Protein AF-A0ABD4BB78-F1 (afdb_monomer)

Solvent-accessible surface area (backbone atoms only — not comparable to full-atom values): 6028 Å² total; per-residue (Å²): 135,85,81,84,83,84,72,69,65,64,59,52,52,49,52,52,44,54,51,55,44,50,51,36,35,73,77,39,48,73,49,25,51,54,40,50,53,51,56,72,57,41,42,67,93,40,31,88,54,85,48,69,66,59,44,51,43,50,51,47,48,47,40,59,43,44,73,68,54,41,72,66,34,53,51,51,47,48,53,50,44,52,48,28,33,75,44,66,9,27,55,66,69,59,40,54,52,52,52,53,51,54,51,56,66,56,75,109

pLDDT: mean 86.53, std 14.96, range [35.34, 97.38]

Structure (mmCIF, N/CA/C/O backbone):
data_AF-A0ABD4BB78-F1
#
_entry.id   AF-A0ABD4BB78-F1
#
loop_
_atom_site.group_PDB
_atom_site.id
_atom_site.type_symbol
_atom_site.label_atom_id
_atom_site.label_alt_id
_atom_site.label_comp_id
_atom_site.label_asym_id
_atom_site.label_entity_id
_atom_site.label_seq_id
_atom_site.pdbx_PDB_ins_code
_atom_site.Cartn_x
_atom_site.Cartn_y
_atom_site.Cartn_z
_atom_site.occupancy
_atom_site.B_iso_or_equiv
_atom_site.auth_seq_id
_atom_site.auth_comp_id
_atom_site.auth_asym_id
_atom_site.auth_atom_id
_atom_site.pdbx_PDB_model_num
ATOM 1 N N . MET A 1 1 ? 6.535 18.967 40.315 1.00 35.34 1 MET A N 1
ATOM 2 C CA . MET A 1 1 ? 7.055 18.774 38.945 1.00 35.34 1 MET A CA 1
ATOM 3 C C . MET A 1 1 ? 6.419 17.511 38.388 1.00 35.34 1 MET A C 1
ATOM 5 O O . MET A 1 1 ? 6.839 16.418 38.737 1.00 35.34 1 MET A O 1
ATOM 9 N N . ILE A 1 2 ? 5.321 17.655 37.643 1.00 38.69 2 ILE A N 1
ATOM 10 C CA . ILE A 1 2 ? 4.649 16.521 36.999 1.00 38.69 2 ILE A CA 1
ATOM 11 C C . ILE A 1 2 ? 5.405 16.268 35.698 1.00 38.69 2 ILE A C 1
ATOM 13 O O . ILE A 1 2 ? 5.387 17.105 34.799 1.00 38.69 2 ILE A O 1
ATOM 17 N N . ILE A 1 3 ? 6.122 15.149 35.622 1.00 43.31 3 ILE A N 1
ATOM 18 C CA . ILE A 1 3 ? 6.737 14.701 34.374 1.00 43.31 3 ILE A CA 1
ATOM 19 C C . ILE A 1 3 ? 5.602 14.153 33.506 1.00 43.31 3 ILE A C 1
ATOM 21 O O . ILE A 1 3 ? 5.088 13.064 33.754 1.00 43.31 3 ILE A O 1
ATOM 25 N N . LEU A 1 4 ? 5.180 14.941 32.514 1.00 43.34 4 LEU A N 1
ATOM 26 C CA . LEU A 1 4 ? 4.265 14.505 31.463 1.00 43.34 4 LEU A CA 1
ATOM 27 C C . LEU A 1 4 ? 4.948 13.399 30.649 1.00 43.34 4 LEU A C 1
ATOM 29 O O . LEU A 1 4 ? 5.853 13.641 29.852 1.00 43.34 4 LEU A O 1
ATOM 33 N N . LYS A 1 5 ? 4.521 12.161 30.886 1.00 46.34 5 LYS A N 1
ATOM 34 C CA . LYS A 1 5 ? 4.922 10.979 30.131 1.00 46.34 5 LYS A CA 1
ATOM 35 C C . LYS A 1 5 ? 4.073 10.903 28.856 1.00 46.34 5 LYS A C 1
ATOM 37 O O . LYS A 1 5 ? 2.875 10.678 28.944 1.00 46.34 5 LYS A O 1
ATOM 42 N N . GLY A 1 6 ? 4.711 11.056 27.690 1.00 46.31 6 GLY A N 1
ATOM 43 C CA . GLY A 1 6 ? 4.230 10.454 26.436 1.00 46.31 6 GLY A CA 1
ATOM 44 C C . GLY A 1 6 ? 3.559 11.354 25.389 1.00 46.31 6 GLY A C 1
ATOM 45 O O . GLY A 1 6 ? 2.436 11.071 25.000 1.00 46.31 6 GLY A O 1
ATOM 46 N N . ALA A 1 7 ? 4.253 12.365 24.852 1.00 46.62 7 ALA A N 1
ATOM 47 C CA . ALA A 1 7 ? 3.822 13.048 23.612 1.00 46.62 7 ALA A CA 1
ATOM 48 C C . ALA A 1 7 ? 4.924 13.180 22.534 1.00 46.62 7 ALA A C 1
ATOM 50 O O . ALA A 1 7 ? 4.652 13.570 21.403 1.00 46.62 7 ALA A O 1
ATOM 51 N N . GLY A 1 8 ? 6.178 12.834 22.854 1.00 44.00 8 GLY A N 1
ATOM 52 C CA . GLY A 1 8 ? 7.308 12.990 21.926 1.00 44.00 8 GLY A CA 1
ATOM 53 C C . GLY A 1 8 ? 7.396 11.918 20.832 1.00 44.00 8 GLY A C 1
ATOM 54 O O . GLY A 1 8 ? 7.811 12.227 19.720 1.00 44.00 8 GLY A O 1
ATOM 55 N N . SER A 1 9 ? 6.973 10.680 21.123 1.00 51.38 9 SER A N 1
ATOM 56 C CA . SER A 1 9 ? 7.162 9.529 20.222 1.00 51.38 9 SER A CA 1
ATOM 57 C C . SER A 1 9 ? 6.253 9.575 18.993 1.00 51.38 9 SER A C 1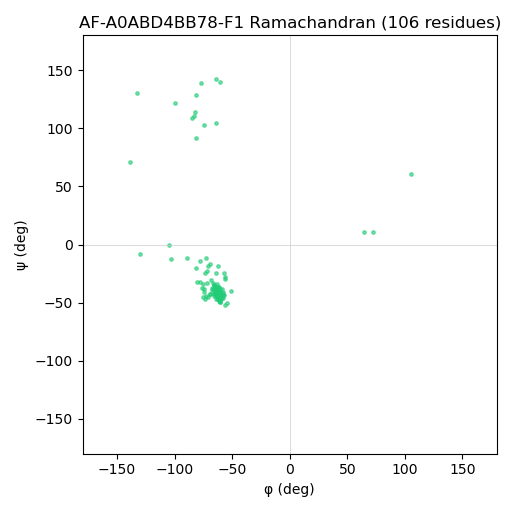
ATOM 59 O O . SER A 1 9 ? 6.726 9.373 17.880 1.00 51.38 9 SER A O 1
ATOM 61 N N . SER A 1 10 ? 4.966 9.900 19.170 1.00 59.00 10 SER A N 1
ATOM 62 C CA . SER A 1 10 ? 3.995 9.841 18.068 1.00 59.00 10 SER A CA 1
ATOM 63 C C . SER A 1 10 ? 4.193 10.953 17.037 1.00 59.00 10 SER A C 1
ATOM 65 O O . SER A 1 10 ? 3.982 10.730 15.850 1.00 59.00 10 SER A O 1
ATOM 67 N N . SER A 1 11 ? 4.642 12.143 17.460 1.00 70.94 11 SER A N 1
ATOM 68 C CA . SER A 1 11 ? 4.823 13.275 16.540 1.00 70.94 11 SER A CA 1
ATOM 69 C C . SER A 1 11 ? 6.062 13.139 15.652 1.00 70.94 11 SER A C 1
ATOM 71 O O . SER A 1 11 ? 6.036 13.575 14.502 1.00 70.94 11 SER A O 1
ATOM 73 N N . PHE A 1 12 ? 7.140 12.533 16.162 1.00 80.69 12 PHE A N 1
ATOM 74 C CA . PHE A 1 12 ? 8.337 12.260 15.368 1.00 80.69 12 PHE A CA 1
ATOM 75 C C . PHE A 1 12 ? 8.092 11.104 14.399 1.00 80.69 12 PHE A C 1
ATOM 77 O O . PHE A 1 12 ? 8.381 11.235 13.213 1.00 80.69 12 PHE A O 1
ATOM 84 N N . GLU A 1 13 ? 7.503 10.009 14.885 1.00 81.88 13 GLU A N 1
ATOM 85 C CA . GLU A 1 13 ? 7.192 8.835 14.070 1.00 81.88 13 GLU A CA 1
ATOM 86 C C . GLU A 1 13 ? 6.234 9.179 12.925 1.00 81.88 13 GLU A C 1
ATOM 88 O O . GLU A 1 13 ? 6.521 8.855 11.774 1.00 81.88 13 GLU A O 1
ATOM 93 N N . ALA A 1 14 ? 5.162 9.929 13.201 1.00 84.56 14 ALA A N 1
ATOM 94 C CA . ALA A 1 14 ? 4.243 10.383 12.161 1.00 84.56 14 ALA A CA 1
ATOM 95 C C . ALA A 1 14 ? 4.955 11.239 11.100 1.00 84.56 14 ALA A C 1
ATOM 97 O O . ALA A 1 14 ? 4.811 10.978 9.910 1.00 84.56 14 ALA A O 1
ATOM 98 N N . LYS A 1 15 ? 5.783 12.213 11.510 1.00 88.31 15 LYS A N 1
ATOM 99 C CA . LYS A 1 15 ? 6.561 13.045 10.571 1.00 88.31 15 LYS A CA 1
ATOM 100 C C . LYS A 1 15 ? 7.531 12.223 9.729 1.00 88.31 15 LYS A C 1
ATOM 102 O O . LYS A 1 15 ? 7.661 12.474 8.535 1.00 88.31 15 LYS A O 1
ATOM 107 N N . PHE A 1 16 ? 8.200 11.252 10.342 1.00 87.94 16 PHE A N 1
ATOM 108 C CA . PHE A 1 16 ? 9.108 10.357 9.638 1.00 87.94 16 PHE A CA 1
ATOM 109 C C . PHE A 1 16 ? 8.361 9.510 8.601 1.00 87.94 16 PHE A C 1
ATOM 111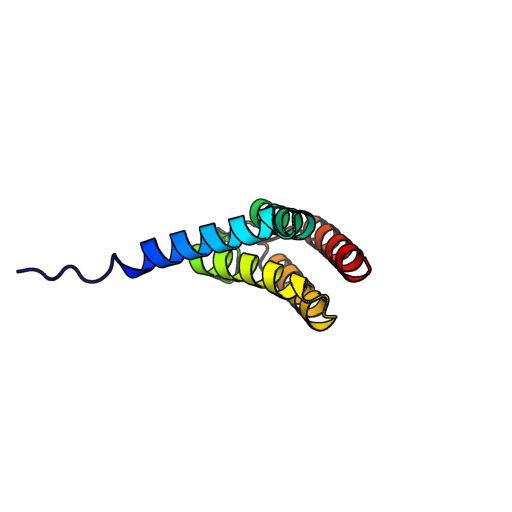 O O . PHE A 1 16 ? 8.820 9.384 7.468 1.00 87.94 16 PHE A O 1
ATOM 118 N N . ILE A 1 17 ? 7.181 8.988 8.947 1.00 89.25 17 ILE A N 1
ATOM 119 C CA . ILE A 1 17 ? 6.333 8.239 8.014 1.00 89.25 17 ILE A CA 1
ATOM 120 C C . ILE A 1 17 ? 5.904 9.128 6.844 1.00 89.25 17 ILE A C 1
ATOM 122 O O . ILE A 1 17 ? 6.068 8.706 5.703 1.00 89.25 17 ILE A O 1
ATOM 126 N N . GLU A 1 18 ? 5.437 10.358 7.085 1.00 90.19 18 GLU A N 1
ATOM 127 C CA . GLU A 1 18 ? 5.094 11.283 5.990 1.00 90.19 18 GLU A CA 1
ATOM 128 C C . GLU A 1 18 ? 6.291 11.548 5.071 1.00 90.19 18 GLU A C 1
ATOM 130 O O . GLU A 1 18 ? 6.156 11.515 3.850 1.00 90.19 18 GLU A O 1
ATOM 135 N N . GLN A 1 19 ? 7.482 11.752 5.640 1.00 90.62 19 GLN A N 1
ATOM 136 C CA . GLN A 1 19 ? 8.692 11.974 4.853 1.00 90.62 19 GLN A CA 1
ATOM 137 C C . GLN A 1 19 ? 9.035 10.762 3.976 1.00 90.62 19 GLN A C 1
ATOM 139 O O . GLN A 1 19 ? 9.417 10.927 2.821 1.00 90.62 19 GLN A O 1
ATOM 144 N N . GLN A 1 20 ? 8.874 9.546 4.497 1.00 89.12 20 GLN A N 1
ATOM 145 C CA . GLN A 1 20 ? 9.111 8.316 3.739 1.00 89.12 20 GLN A CA 1
ATOM 146 C C . GLN A 1 20 ? 8.089 8.092 2.619 1.00 89.12 20 GLN A C 1
ATOM 148 O O . GLN A 1 20 ? 8.412 7.482 1.599 1.00 89.12 20 GLN A O 1
ATOM 153 N N . TRP A 1 21 ? 6.858 8.563 2.801 1.00 92.44 21 TRP A N 1
ATOM 154 C CA . TRP A 1 21 ? 5.840 8.546 1.753 1.00 92.44 21 TRP A CA 1
ATOM 155 C C . TRP A 1 21 ? 6.167 9.549 0.655 1.00 92.44 21 TRP A C 1
ATOM 157 O O . TRP A 1 21 ? 6.126 9.203 -0.524 1.00 92.44 21 TRP A O 1
ATOM 167 N N . GLU A 1 22 ? 6.562 10.759 1.039 1.00 93.50 22 GLU A N 1
ATOM 168 C CA . GLU A 1 22 ? 6.961 11.786 0.084 1.00 93.50 22 GLU A CA 1
ATOM 169 C C . GLU A 1 22 ? 8.194 11.363 -0.723 1.00 93.50 22 GLU A C 1
ATOM 171 O O . GLU A 1 22 ? 8.217 11.484 -1.946 1.00 93.50 22 GLU A O 1
ATOM 176 N N . GLU A 1 23 ? 9.187 10.757 -0.071 1.00 92.25 23 GLU A N 1
ATOM 177 C CA . GLU A 1 23 ? 10.351 10.192 -0.755 1.00 92.25 23 GLU A CA 1
ATOM 178 C C . GLU A 1 23 ? 9.947 9.128 -1.789 1.00 92.25 23 GLU A C 1
ATOM 180 O O . GLU A 1 23 ? 10.499 9.090 -2.894 1.00 92.25 23 GLU A O 1
ATOM 185 N N . LEU A 1 24 ? 8.973 8.268 -1.468 1.00 90.75 24 LEU A N 1
ATOM 186 C CA . LEU A 1 24 ? 8.475 7.258 -2.401 1.00 90.75 24 LEU A CA 1
ATOM 187 C C . LEU A 1 24 ? 7.778 7.904 -3.607 1.00 90.75 24 LEU A C 1
ATOM 189 O O . LEU A 1 24 ? 8.066 7.510 -4.738 1.00 90.75 24 LEU A O 1
ATOM 193 N N . ARG A 1 25 ? 6.928 8.915 -3.384 1.00 93.19 25 ARG A N 1
ATOM 194 C CA . ARG A 1 25 ? 6.241 9.661 -4.455 1.00 93.19 25 ARG A CA 1
ATOM 195 C C . ARG A 1 25 ? 7.212 10.352 -5.400 1.00 93.19 25 ARG A C 1
ATOM 197 O O . ARG A 1 25 ? 7.026 10.289 -6.610 1.00 93.19 25 ARG A O 1
ATOM 204 N N . VAL A 1 26 ? 8.253 10.982 -4.861 1.00 93.94 26 VAL A N 1
ATOM 205 C CA . VAL A 1 26 ? 9.230 11.726 -5.664 1.00 93.94 26 VAL A CA 1
ATOM 206 C C . VAL A 1 26 ? 10.183 10.784 -6.397 1.00 93.94 26 VAL A C 1
ATOM 208 O O . VAL A 1 26 ? 10.448 10.973 -7.582 1.00 93.94 26 VAL A O 1
ATOM 211 N N . SER A 1 27 ? 10.712 9.767 -5.714 1.00 91.06 27 SER A N 1
ATOM 212 C CA . SER A 1 27 ? 11.747 8.903 -6.295 1.00 91.06 27 SER A CA 1
ATOM 213 C C . SER A 1 27 ? 11.190 7.825 -7.224 1.00 91.06 27 SER A C 1
ATOM 215 O O . SER A 1 27 ? 11.878 7.431 -8.161 1.00 91.06 27 SER A O 1
ATOM 217 N N . HIS A 1 28 ? 9.983 7.316 -6.953 1.00 90.56 28 HIS A N 1
ATOM 218 C CA . HIS A 1 28 ? 9.339 6.240 -7.715 1.00 90.56 28 HIS A CA 1
ATOM 219 C C . HIS A 1 28 ? 7.842 6.548 -7.894 1.00 90.56 28 HIS A C 1
ATOM 221 O O . HIS A 1 28 ? 7.004 5.864 -7.298 1.00 90.56 28 HIS A O 1
ATOM 227 N N . PRO A 1 29 ? 7.479 7.546 -8.727 1.00 93.06 29 PRO A N 1
ATOM 228 C CA . PRO A 1 29 ? 6.100 8.026 -8.838 1.00 93.06 29 PRO A CA 1
ATOM 229 C C . PRO A 1 29 ? 5.038 6.937 -9.073 1.00 93.06 29 PRO A C 1
ATOM 231 O O . PRO A 1 29 ? 3.999 6.992 -8.415 1.00 93.06 29 PRO A O 1
ATOM 234 N N . PRO A 1 30 ? 5.272 5.897 -9.906 1.00 92.62 30 PRO A N 1
ATOM 235 C CA . PRO A 1 30 ? 4.289 4.825 -10.081 1.00 92.62 30 PRO A CA 1
ATOM 236 C C . PRO A 1 30 ? 4.012 4.024 -8.799 1.00 92.62 30 PRO A C 1
ATOM 238 O O . PRO A 1 30 ? 2.869 3.650 -8.540 1.00 92.62 30 PRO A O 1
ATOM 241 N N . LEU A 1 31 ? 5.042 3.786 -7.976 1.00 92.81 31 LEU A N 1
ATOM 242 C CA . LEU A 1 31 ? 4.892 3.122 -6.679 1.00 92.81 31 LEU A CA 1
ATOM 243 C C . LEU A 1 31 ? 4.263 4.055 -5.645 1.00 92.81 31 LEU A C 1
ATOM 245 O O . LEU A 1 31 ? 3.429 3.606 -4.867 1.00 92.81 31 LEU A O 1
ATOM 249 N N . GLY A 1 32 ? 4.617 5.342 -5.659 1.00 93.94 32 GLY A N 1
ATOM 250 C CA . GLY A 1 32 ? 3.948 6.353 -4.839 1.00 93.94 32 GLY A CA 1
ATOM 251 C C . GLY A 1 32 ? 2.439 6.360 -5.079 1.00 93.94 32 GLY A C 1
ATOM 252 O O . GLY A 1 32 ? 1.671 6.192 -4.136 1.00 93.94 32 GLY A O 1
ATOM 253 N N . GLN A 1 33 ? 2.024 6.420 -6.348 1.00 95.19 33 GLN A N 1
ATOM 254 C CA . GLN A 1 33 ? 0.609 6.397 -6.719 1.00 95.19 33 GLN A CA 1
ATOM 255 C C . GLN A 1 33 ? -0.086 5.090 -6.314 1.00 95.19 33 GLN A C 1
ATOM 257 O O . GLN A 1 33 ? -1.208 5.124 -5.823 1.00 95.19 33 GLN A O 1
ATOM 262 N N . LEU A 1 34 ? 0.565 3.933 -6.493 1.00 95.38 34 LEU A N 1
ATOM 263 C CA . LEU A 1 34 ? 0.013 2.639 -6.069 1.00 95.38 34 LEU A CA 1
ATOM 264 C C . LEU A 1 34 ? -0.320 2.628 -4.567 1.00 95.38 34 LEU A C 1
ATOM 266 O O . LEU A 1 34 ? -1.369 2.129 -4.164 1.00 95.38 34 LEU A O 1
ATOM 270 N N . ILE A 1 35 ? 0.580 3.166 -3.745 1.00 95.12 35 ILE A N 1
ATOM 271 C CA . ILE A 1 35 ? 0.430 3.186 -2.289 1.00 95.12 35 ILE A CA 1
ATOM 272 C C . ILE A 1 35 ? -0.578 4.239 -1.829 1.00 95.12 35 ILE A C 1
ATOM 274 O O . ILE A 1 35 ? -1.354 3.959 -0.915 1.00 95.12 35 ILE A O 1
ATOM 278 N N . ASP A 1 36 ? -0.625 5.401 -2.480 1.00 94.88 36 ASP A N 1
ATOM 279 C CA . ASP A 1 36 ? -1.668 6.397 -2.229 1.00 94.88 36 ASP A CA 1
ATOM 280 C C . ASP A 1 36 ? -3.058 5.835 -2.570 1.00 94.88 36 ASP A C 1
ATOM 282 O O . ASP A 1 36 ? -3.989 5.978 -1.778 1.00 94.88 36 ASP A O 1
ATOM 286 N N . ASP A 1 37 ? -3.194 5.115 -3.688 1.00 95.88 37 ASP A N 1
ATOM 287 C CA . ASP A 1 37 ? -4.464 4.498 -4.087 1.00 95.88 37 ASP A CA 1
ATOM 288 C C . ASP A 1 37 ? -4.902 3.386 -3.126 1.00 95.88 37 ASP A C 1
ATOM 290 O O . ASP A 1 37 ? -6.091 3.270 -2.823 1.00 95.88 37 ASP A O 1
ATOM 294 N N . LEU A 1 38 ? -3.956 2.581 -2.628 1.00 95.88 38 LEU A N 1
ATOM 295 C CA . LEU 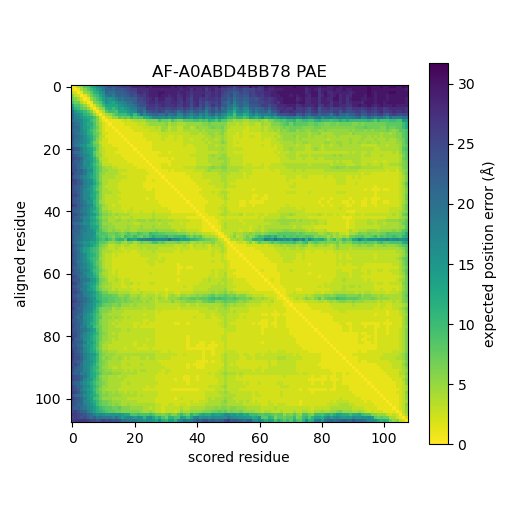A 1 38 ? -4.222 1.604 -1.571 1.00 95.88 38 LEU A CA 1
ATOM 296 C C . LEU A 1 38 ? -4.725 2.309 -0.307 1.00 95.88 38 LEU A C 1
ATOM 298 O O . LEU A 1 38 ? -5.753 1.928 0.241 1.00 95.88 38 LEU A O 1
ATOM 302 N N . TRP A 1 39 ? -4.027 3.354 0.132 1.00 95.19 39 TRP A N 1
ATOM 303 C CA . TRP A 1 39 ? -4.371 4.088 1.346 1.00 95.19 39 TRP A CA 1
ATOM 304 C C . TRP A 1 39 ? -5.744 4.754 1.277 1.00 95.19 39 TRP A C 1
ATOM 306 O O . TRP A 1 39 ? -6.522 4.658 2.221 1.00 95.19 39 TRP A O 1
ATOM 316 N N . VAL A 1 40 ? -6.057 5.405 0.156 1.00 95.00 40 VAL A N 1
ATOM 317 C CA . VAL A 1 40 ? -7.344 6.081 -0.060 1.00 95.00 40 VAL A CA 1
ATOM 318 C C . VAL A 1 40 ? -8.502 5.085 -0.109 1.00 95.00 40 VAL A C 1
ATOM 320 O O . VAL A 1 40 ? -9.598 5.398 0.349 1.00 95.00 40 VAL A O 1
ATOM 323 N N . ALA A 1 41 ? -8.275 3.890 -0.654 1.00 95.00 41 ALA A N 1
ATOM 324 C CA . ALA A 1 41 ? -9.300 2.857 -0.741 1.00 95.00 41 ALA A CA 1
ATOM 325 C C . ALA A 1 41 ? -9.550 2.111 0.577 1.00 95.00 41 ALA A C 1
ATOM 327 O O . ALA A 1 41 ? -10.534 1.375 0.681 1.00 95.00 41 ALA A O 1
ATOM 328 N N . MET A 1 42 ? -8.658 2.256 1.555 1.00 93.12 42 MET A N 1
ATOM 329 C CA . MET A 1 42 ? -8.743 1.528 2.809 1.00 93.12 42 MET A CA 1
ATOM 330 C C . MET A 1 42 ? -9.715 2.177 3.797 1.00 93.12 42 MET A C 1
ATOM 332 O O . MET A 1 42 ? -9.581 3.338 4.179 1.00 93.12 42 MET A O 1
ATOM 336 N N . ASP A 1 43 ? -10.636 1.373 4.318 1.00 93.31 43 ASP A N 1
ATOM 337 C CA . ASP A 1 43 ? -11.373 1.672 5.538 1.00 93.31 43 ASP A CA 1
ATOM 338 C C . ASP A 1 43 ? -10.510 1.296 6.750 1.00 93.31 43 ASP A C 1
ATOM 340 O O . ASP A 1 43 ? -10.516 0.161 7.237 1.00 93.31 43 ASP A O 1
ATOM 344 N N . VAL A 1 44 ? -9.745 2.276 7.235 1.00 89.69 44 VAL A N 1
ATOM 345 C CA . VAL A 1 44 ? -8.813 2.121 8.364 1.00 89.69 44 VAL A CA 1
ATOM 346 C C . VAL A 1 44 ? -9.511 1.603 9.627 1.00 89.69 44 VAL A C 1
ATOM 348 O O . VAL A 1 44 ? -8.883 0.909 10.421 1.00 89.69 44 VAL A O 1
ATOM 351 N N . SER A 1 45 ? -10.809 1.873 9.806 1.00 89.94 45 SER A N 1
ATOM 352 C CA . SER A 1 45 ? -11.555 1.421 10.989 1.00 89.94 45 SER A CA 1
ATOM 353 C C . SER A 1 45 ? -11.804 -0.090 11.021 1.00 89.94 45 SER A C 1
ATOM 355 O O . SER A 1 45 ? -12.089 -0.642 12.083 1.00 89.94 45 SER A O 1
ATOM 357 N N . LYS A 1 46 ? -11.691 -0.754 9.866 1.00 91.69 46 LYS A N 1
ATOM 358 C CA . LYS A 1 46 ? -11.923 -2.194 9.710 1.00 91.69 46 LYS A CA 1
ATOM 359 C C . LYS A 1 46 ? -10.640 -3.005 9.610 1.00 91.69 46 LYS A C 1
ATOM 361 O O . LYS A 1 46 ? -10.700 -4.224 9.697 1.00 91.69 46 LYS A O 1
ATOM 366 N N . ALA A 1 47 ? -9.490 -2.362 9.416 1.00 89.50 47 ALA A N 1
ATOM 367 C CA . ALA A 1 47 ? -8.220 -3.067 9.293 1.00 89.50 47 ALA A CA 1
ATOM 368 C C . ALA A 1 47 ? -7.873 -3.803 10.597 1.00 89.50 47 ALA A C 1
ATOM 370 O O . ALA A 1 47 ? -8.077 -3.274 11.690 1.00 89.50 47 ALA A O 1
ATOM 371 N N . CYS A 1 48 ? -7.280 -4.999 10.501 1.00 85.25 48 CYS A N 1
ATOM 372 C CA . CYS A 1 48 ? -6.816 -5.723 11.692 1.00 85.25 48 CYS A CA 1
ATOM 373 C C . CYS A 1 48 ? -5.719 -4.972 12.474 1.00 85.25 48 CYS A C 1
ATOM 375 O O . CYS A 1 48 ? -5.483 -5.254 13.650 1.00 85.25 48 CYS A O 1
ATOM 377 N N . VAL A 1 49 ? -5.054 -4.001 11.838 1.00 79.50 49 VAL A N 1
ATOM 378 C CA . VAL A 1 49 ? -4.092 -3.100 12.478 1.00 79.50 49 VAL A CA 1
ATOM 379 C C . VAL A 1 49 ? -4.841 -1.924 13.103 1.00 79.50 49 VAL A C 1
ATOM 381 O O . VAL A 1 49 ? -5.329 -1.041 12.406 1.00 79.50 49 VAL A O 1
ATOM 384 N N . VAL A 1 50 ? -4.893 -1.914 14.436 1.00 72.31 50 VAL A N 1
ATOM 385 C CA . VAL A 1 50 ? -5.710 -0.985 15.239 1.00 72.31 50 VAL A CA 1
ATOM 386 C C . VAL A 1 50 ? -5.149 0.445 15.270 1.00 72.31 50 VAL A C 1
ATOM 388 O O . VAL A 1 50 ? -5.892 1.397 15.496 1.00 72.31 50 VAL A O 1
ATOM 391 N N . ASP A 1 51 ? -3.844 0.617 15.047 1.00 84.62 51 ASP A N 1
ATOM 392 C CA . ASP A 1 51 ? -3.194 1.927 15.089 1.00 84.62 51 ASP A CA 1
ATOM 393 C C . ASP A 1 51 ? -2.992 2.513 13.683 1.00 84.62 51 ASP A C 1
ATOM 395 O O . ASP A 1 51 ? -2.321 1.935 12.826 1.00 84.62 51 ASP A O 1
ATOM 399 N N . HIS A 1 52 ? -3.556 3.702 13.456 1.00 85.81 52 HIS A N 1
ATOM 400 C CA . HIS A 1 52 ? -3.507 4.399 12.170 1.00 85.81 52 HIS A CA 1
ATOM 401 C C . HIS A 1 52 ? -2.073 4.721 11.722 1.00 85.81 52 HIS A C 1
ATOM 403 O O . HIS A 1 52 ? -1.762 4.645 10.532 1.00 85.81 52 HIS A O 1
ATOM 409 N N . VAL A 1 53 ? -1.187 5.091 12.653 1.00 87.00 53 VAL A N 1
ATOM 410 C CA . VAL A 1 53 ? 0.211 5.427 12.341 1.00 87.00 53 VAL A CA 1
ATOM 411 C C . VAL A 1 53 ? 0.964 4.165 11.924 1.00 87.00 53 VAL A C 1
ATOM 413 O O . VAL A 1 53 ? 1.663 4.179 10.911 1.00 87.00 53 VAL A O 1
ATOM 416 N N . GLN A 1 54 ? 0.755 3.052 12.624 1.00 87.69 54 GLN A N 1
ATOM 417 C CA . GLN A 1 54 ? 1.323 1.751 12.270 1.00 87.69 54 GLN A CA 1
ATOM 418 C C . GLN A 1 54 ? 0.794 1.236 10.931 1.00 87.69 54 GLN A C 1
ATOM 420 O O . GLN A 1 54 ? 1.583 0.760 10.113 1.00 87.69 54 GLN A O 1
ATOM 425 N N . LEU A 1 55 ? -0.508 1.375 10.667 1.00 90.69 55 LEU A N 1
ATOM 426 C CA . LEU A 1 55 ? -1.103 0.997 9.386 1.00 90.69 55 LEU A CA 1
ATOM 427 C C . LEU A 1 55 ? -0.504 1.818 8.241 1.00 90.69 55 LEU A C 1
ATOM 429 O O . LEU A 1 55 ? -0.084 1.256 7.229 1.00 90.69 55 LEU A O 1
ATOM 433 N N . LYS A 1 56 ? -0.371 3.136 8.430 1.00 91.00 56 LYS A N 1
ATOM 434 C CA . LYS A 1 56 ? 0.264 4.023 7.449 1.00 91.00 56 LYS A CA 1
ATOM 435 C C . LYS A 1 56 ? 1.742 3.683 7.240 1.00 91.00 56 LYS A C 1
ATOM 437 O O . LYS A 1 56 ? 2.231 3.662 6.109 1.00 91.00 56 LYS A O 1
ATOM 442 N N . ASN A 1 57 ? 2.470 3.365 8.308 1.00 91.31 57 ASN A N 1
ATOM 443 C CA . ASN A 1 57 ? 3.859 2.927 8.200 1.00 91.31 57 ASN A CA 1
ATOM 444 C C . ASN A 1 57 ? 3.977 1.620 7.407 1.00 91.31 57 ASN A C 1
ATOM 446 O O . ASN A 1 57 ? 4.819 1.517 6.516 1.00 91.31 57 ASN A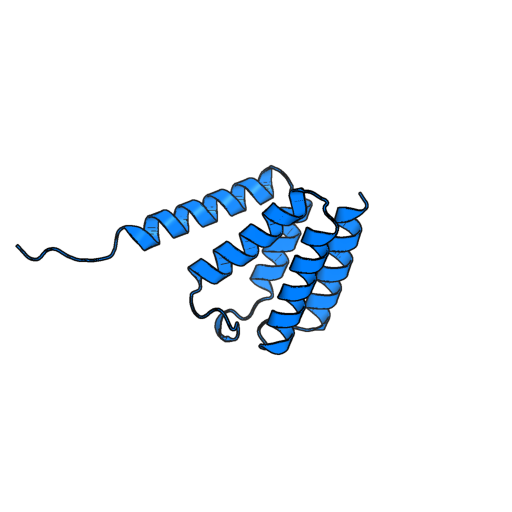 O 1
ATOM 450 N N . MET A 1 58 ? 3.111 0.645 7.692 1.00 92.19 58 MET A N 1
ATOM 451 C CA . MET A 1 58 ? 3.079 -0.639 6.998 1.00 92.19 58 MET A CA 1
ATOM 452 C C . MET A 1 58 ? 2.782 -0.463 5.508 1.00 92.19 58 MET A C 1
ATOM 454 O O . MET A 1 58 ? 3.522 -0.990 4.680 1.00 92.19 58 MET A O 1
ATOM 458 N N . VAL A 1 59 ? 1.760 0.318 5.156 1.00 92.88 59 VAL A N 1
ATOM 459 C CA . VAL A 1 59 ? 1.403 0.614 3.759 1.00 92.88 59 VAL A CA 1
ATOM 460 C C . VAL A 1 59 ? 2.578 1.280 3.024 1.00 92.88 59 VAL A C 1
ATOM 462 O O . VAL A 1 59 ? 2.967 0.837 1.942 1.00 92.88 59 VAL A O 1
ATOM 465 N N . GLY A 1 60 ? 3.257 2.243 3.655 1.00 92.31 60 GLY A N 1
ATOM 466 C CA . GLY A 1 60 ? 4.488 2.825 3.106 1.00 92.31 60 GLY A CA 1
ATOM 467 C C . GLY A 1 60 ? 5.645 1.821 2.979 1.00 92.31 60 GLY A C 1
ATOM 468 O O . GLY A 1 60 ? 6.397 1.849 2.002 1.00 92.31 60 GLY A O 1
ATOM 469 N N . ALA A 1 61 ? 5.798 0.912 3.945 1.00 91.44 61 ALA A N 1
ATOM 470 C CA . ALA A 1 61 ? 6.828 -0.126 3.923 1.00 91.44 61 ALA A CA 1
ATOM 471 C C . ALA A 1 61 ? 6.615 -1.127 2.779 1.00 91.44 61 ALA A C 1
ATOM 473 O O . ALA A 1 61 ? 7.595 -1.567 2.174 1.00 91.44 61 ALA A O 1
ATOM 474 N N . LEU A 1 62 ? 5.361 -1.438 2.434 1.00 93.00 62 LEU A N 1
ATOM 475 C CA . LEU A 1 62 ? 5.033 -2.248 1.261 1.00 93.00 62 LEU A CA 1
ATOM 476 C C . LEU A 1 62 ? 5.527 -1.575 -0.024 1.00 93.00 62 LEU A C 1
ATOM 478 O O . LEU A 1 62 ? 6.254 -2.203 -0.791 1.00 93.00 62 LEU A O 1
ATOM 482 N N . GLY A 1 63 ? 5.244 -0.284 -0.210 1.00 91.94 63 GLY A N 1
ATOM 483 C CA . GLY A 1 63 ? 5.740 0.486 -1.357 1.00 91.94 63 GLY A CA 1
ATOM 484 C C . GLY A 1 63 ? 7.257 0.505 -1.478 1.00 91.94 63 GLY A C 1
ATOM 485 O O . GLY A 1 63 ? 7.813 0.247 -2.545 1.00 91.94 63 GLY A O 1
ATOM 486 N N . ARG A 1 64 ? 7.953 0.752 -0.364 1.00 90.44 64 ARG A N 1
ATOM 487 C CA . ARG A 1 64 ? 9.423 0.714 -0.338 1.00 90.44 64 ARG A CA 1
ATOM 488 C C . ARG A 1 64 ? 9.965 -0.683 -0.626 1.00 90.44 64 ARG A C 1
ATOM 490 O O . ARG A 1 64 ? 10.972 -0.798 -1.314 1.00 90.44 64 ARG A O 1
ATOM 497 N N . SER A 1 65 ? 9.303 -1.737 -0.147 1.00 91.12 65 SER A N 1
ATOM 498 C CA . SER A 1 65 ? 9.694 -3.113 -0.464 1.00 91.12 65 SER A CA 1
ATOM 499 C C . SER A 1 65 ? 9.583 -3.391 -1.964 1.00 91.12 65 SER A C 1
ATOM 501 O O . SER A 1 65 ? 10.486 -4.002 -2.535 1.00 91.12 65 SER A O 1
ATOM 503 N N . LEU A 1 66 ? 8.530 -2.894 -2.616 1.00 91.94 66 LEU A N 1
ATOM 504 C CA . LEU A 1 66 ? 8.316 -3.057 -4.055 1.00 91.94 66 LEU A CA 1
ATOM 505 C C . LEU A 1 66 ? 9.390 -2.382 -4.917 1.00 91.94 66 LEU A C 1
ATOM 507 O O . LEU A 1 66 ? 9.666 -2.874 -6.005 1.00 91.94 66 LEU A O 1
ATOM 511 N N . ARG A 1 67 ? 10.082 -1.346 -4.417 1.00 88.50 67 ARG A N 1
ATOM 512 C CA . ARG A 1 67 ? 11.238 -0.745 -5.120 1.00 88.50 67 ARG A CA 1
ATOM 513 C C . ARG A 1 67 ? 12.345 -1.754 -5.431 1.00 88.50 67 ARG A C 1
ATOM 515 O O . ARG A 1 67 ? 13.129 -1.521 -6.341 1.00 88.50 67 ARG A O 1
ATOM 522 N N . SER A 1 68 ? 12.435 -2.851 -4.676 1.00 84.81 68 SER A N 1
ATOM 523 C CA . SER A 1 68 ? 13.434 -3.897 -4.924 1.00 84.81 68 SER A CA 1
ATOM 524 C C . SER A 1 68 ? 13.184 -4.703 -6.203 1.00 84.81 68 SER A C 1
ATOM 526 O O . SER A 1 68 ? 14.080 -5.430 -6.622 1.00 84.81 68 SER A O 1
ATOM 528 N N . GLY A 1 69 ? 11.976 -4.646 -6.779 1.00 83.25 69 GLY A N 1
ATOM 529 C CA . GLY A 1 69 ? 11.582 -5.485 -7.917 1.00 83.25 69 GLY A CA 1
ATOM 530 C C . GLY A 1 69 ? 11.544 -6.989 -7.602 1.00 83.25 69 GLY A C 1
ATOM 531 O O . GLY A 1 69 ? 11.486 -7.829 -8.503 1.00 83.25 69 GLY A O 1
ATOM 532 N N . SER A 1 70 ? 11.646 -7.369 -6.321 1.00 87.88 70 SER A N 1
ATOM 533 C CA . SER A 1 70 ? 11.737 -8.779 -5.955 1.00 87.88 70 SER A CA 1
ATOM 534 C C . SER A 1 70 ? 10.364 -9.465 -6.039 1.00 87.88 70 SER A C 1
ATOM 536 O O . SER A 1 70 ? 9.370 -8.920 -5.542 1.00 87.88 70 SER A O 1
ATOM 538 N N . PRO A 1 71 ? 10.285 -10.705 -6.564 1.00 88.75 71 PRO A N 1
ATOM 539 C CA . PRO A 1 71 ? 9.043 -11.484 -6.554 1.00 88.75 71 PRO A CA 1
ATOM 540 C C . PRO A 1 71 ? 8.459 -11.668 -5.146 1.00 88.75 71 PRO A C 1
ATOM 542 O O . PRO A 1 71 ? 7.244 -11.749 -4.964 1.00 88.75 71 PRO A O 1
ATOM 545 N N . ASP A 1 72 ? 9.318 -11.698 -4.126 1.00 92.12 72 ASP A N 1
ATOM 546 C CA . ASP A 1 72 ? 8.907 -11.778 -2.726 1.00 92.12 72 ASP A CA 1
ATOM 547 C C . ASP A 1 72 ? 8.192 -10.514 -2.252 1.00 92.12 72 ASP A C 1
ATOM 549 O O . ASP A 1 72 ? 7.225 -10.609 -1.494 1.00 92.12 72 ASP A O 1
ATOM 553 N N . SER A 1 73 ? 8.621 -9.335 -2.700 1.00 92.50 73 SER A N 1
ATOM 554 C CA . SER A 1 73 ? 7.953 -8.071 -2.385 1.00 92.50 73 SER A CA 1
ATOM 555 C C . SER A 1 73 ? 6.557 -8.005 -2.996 1.00 92.50 73 SER A C 1
ATOM 557 O O . SER A 1 73 ? 5.613 -7.634 -2.298 1.00 92.50 73 SER A O 1
ATOM 559 N N . VAL A 1 74 ? 6.398 -8.455 -4.245 1.00 94.00 74 VAL A N 1
ATOM 560 C CA . VAL A 1 74 ? 5.079 -8.572 -4.893 1.00 94.00 74 VAL A CA 1
ATOM 561 C C . VAL A 1 74 ? 4.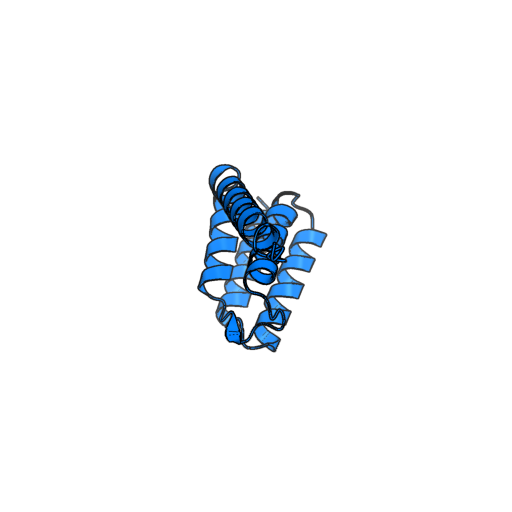191 -9.556 -4.135 1.00 94.00 74 VAL A C 1
ATOM 563 O O . VAL A 1 74 ? 3.052 -9.241 -3.796 1.00 94.00 74 VAL A O 1
ATOM 56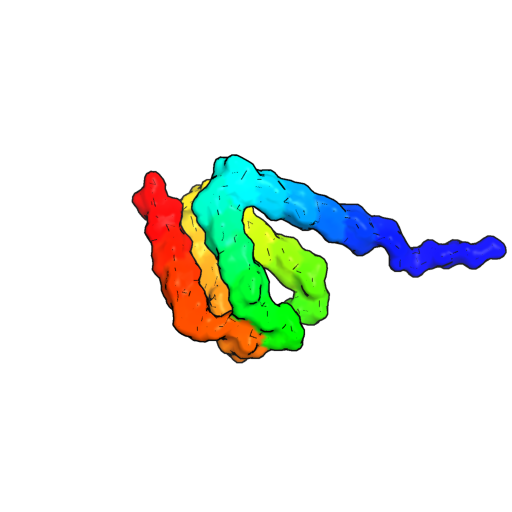6 N N . ARG A 1 75 ? 4.724 -10.732 -3.788 1.00 94.38 75 ARG A N 1
ATOM 567 C CA . ARG A 1 75 ? 3.998 -11.748 -3.014 1.00 94.38 75 ARG A CA 1
ATOM 568 C C . ARG A 1 75 ? 3.516 -11.208 -1.666 1.00 94.38 75 ARG A C 1
ATOM 570 O O . ARG A 1 75 ? 2.380 -11.467 -1.277 1.00 94.38 75 ARG A O 1
ATOM 577 N N . ARG A 1 76 ? 4.365 -10.461 -0.952 1.00 93.88 76 ARG A N 1
ATOM 578 C CA . ARG A 1 76 ? 4.004 -9.832 0.329 1.00 93.88 76 ARG A CA 1
ATOM 579 C C . ARG A 1 76 ? 2.934 -8.763 0.154 1.00 93.88 76 ARG A C 1
ATOM 581 O O . ARG A 1 76 ? 2.007 -8.740 0.956 1.00 93.88 76 ARG A O 1
ATOM 588 N N . PHE A 1 77 ? 3.041 -7.919 -0.873 1.00 95.44 77 PHE A N 1
ATOM 589 C CA . PHE A 1 77 ? 2.022 -6.913 -1.183 1.00 95.44 77 PHE A CA 1
ATOM 590 C C . PHE A 1 77 ? 0.648 -7.564 -1.374 1.00 95.44 77 PHE A C 1
ATOM 592 O O . PHE A 1 77 ? -0.288 -7.221 -0.658 1.00 95.44 77 PHE A O 1
ATOM 599 N N . LYS A 1 78 ? 0.570 -8.588 -2.232 1.00 95.62 78 LYS A N 1
ATOM 600 C CA . LYS A 1 78 ? -0.661 -9.355 -2.486 1.00 95.62 78 LYS A CA 1
ATOM 601 C C . LYS A 1 78 ? -1.203 -10.069 -1.245 1.00 95.62 78 LYS A C 1
ATOM 603 O O . LYS A 1 78 ? -2.407 -10.175 -1.032 1.00 95.62 78 LYS A O 1
ATOM 608 N N . GLY A 1 79 ? -0.308 -10.573 -0.394 1.00 96.12 79 GLY A N 1
ATOM 609 C CA . GLY A 1 79 ? -0.692 -11.171 0.885 1.00 96.12 79 GLY A CA 1
ATOM 610 C C . GLY A 1 79 ? -1.405 -10.172 1.802 1.00 96.12 79 GLY A C 1
ATOM 611 O O . GLY A 1 79 ? -2.416 -10.513 2.413 1.00 96.12 79 GLY A O 1
ATOM 612 N N . TRP A 1 80 ? -0.916 -8.932 1.861 1.00 95.56 80 TRP A N 1
ATOM 613 C CA . TRP A 1 80 ? -1.527 -7.873 2.664 1.00 95.56 80 TRP A CA 1
ATOM 614 C C . TRP A 1 80 ? -2.817 -7.322 2.058 1.00 95.56 80 TRP A C 1
ATOM 616 O O . TRP A 1 80 ? -3.778 -7.140 2.803 1.00 95.56 80 TRP A O 1
ATOM 626 N N . THR A 1 81 ? -2.898 -7.121 0.737 1.00 96.06 81 THR A N 1
ATOM 627 C CA . THR A 1 81 ? -4.160 -6.714 0.087 1.00 96.06 81 THR A CA 1
ATOM 628 C C . THR A 1 81 ? -5.258 -7.749 0.330 1.00 96.06 81 THR A C 1
ATOM 630 O O . THR A 1 81 ? -6.366 -7.382 0.721 1.00 96.06 81 THR A O 1
ATOM 633 N N . MET A 1 82 ? -4.942 -9.047 0.237 1.00 96.75 82 MET A N 1
ATOM 634 C CA . MET A 1 82 ? -5.873 -10.121 0.601 1.00 96.75 82 MET A CA 1
ATOM 635 C C . MET A 1 82 ? -6.300 -10.059 2.074 1.00 96.75 82 MET A C 1
ATOM 637 O O . MET A 1 82 ? -7.472 -10.289 2.376 1.00 96.75 82 MET A O 1
ATOM 641 N N . GLN A 1 83 ? -5.379 -9.761 2.995 1.00 95.94 83 GLN A N 1
ATOM 642 C CA . GLN A 1 83 ? -5.727 -9.613 4.408 1.00 95.94 83 GLN A CA 1
ATOM 643 C C . GLN A 1 83 ? -6.691 -8.440 4.622 1.00 95.94 83 GLN A C 1
ATOM 645 O O . GLN A 1 83 ? -7.708 -8.619 5.283 1.00 95.94 83 GLN A O 1
ATOM 650 N N . PHE A 1 84 ? -6.457 -7.28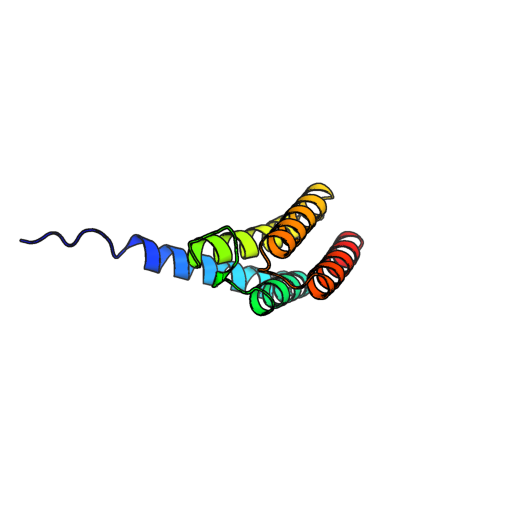6 3.993 1.00 95.62 84 PHE A N 1
ATOM 651 C CA . PHE A 1 84 ? -7.375 -6.148 4.097 1.00 95.62 84 PHE A CA 1
ATOM 652 C C . PHE A 1 84 ? -8.760 -6.448 3.521 1.00 95.62 84 PHE A C 1
ATOM 654 O O . PHE A 1 84 ? -9.757 -5.987 4.071 1.00 95.62 84 PHE A O 1
ATOM 661 N N . VAL A 1 85 ? -8.850 -7.254 2.461 1.00 97.00 85 VAL A N 1
ATOM 662 C CA . VAL A 1 85 ? -10.143 -7.732 1.946 1.00 97.00 85 VAL A CA 1
ATOM 663 C C . VAL A 1 85 ? -10.850 -8.619 2.968 1.00 97.00 85 VAL A C 1
ATOM 665 O O . VAL A 1 85 ? -12.042 -8.443 3.209 1.00 97.00 85 VAL A O 1
ATOM 668 N N . ARG A 1 86 ? -10.128 -9.550 3.605 1.00 96.69 86 ARG A N 1
ATOM 669 C CA . ARG A 1 86 ? -10.688 -10.424 4.654 1.00 96.69 86 ARG A CA 1
ATOM 670 C C . ARG A 1 86 ? -11.175 -9.640 5.866 1.00 96.69 86 ARG A C 1
ATOM 672 O O . ARG A 1 86 ? -12.202 -9.994 6.435 1.00 96.69 86 ARG A O 1
ATOM 679 N N . ASP A 1 87 ? -10.465 -8.575 6.213 1.00 94.31 87 ASP A N 1
ATOM 680 C CA . ASP A 1 87 ? -10.833 -7.664 7.294 1.00 94.31 87 ASP A CA 1
ATOM 681 C C . ASP A 1 87 ? -12.031 -6.764 6.917 1.00 94.31 87 ASP A C 1
ATOM 683 O O . ASP A 1 87 ? -12.605 -6.087 7.766 1.00 94.31 87 ASP A O 1
ATOM 687 N N . GLY A 1 88 ? -12.427 -6.728 5.638 1.00 95.25 88 GLY A N 1
ATOM 688 C CA . GLY A 1 88 ? -13.423 -5.789 5.115 1.00 95.25 88 GLY A CA 1
ATOM 689 C C . GLY A 1 88 ? -12.909 -4.348 5.006 1.00 95.25 88 GLY A C 1
ATOM 690 O O . GLY A 1 88 ? -13.698 -3.431 4.774 1.00 95.25 88 GLY A O 1
ATOM 691 N N . ALA A 1 89 ? -11.600 -4.151 5.176 1.00 95.62 89 ALA A N 1
ATOM 692 C CA . ALA A 1 89 ? -10.908 -2.871 5.108 1.00 95.62 89 ALA A CA 1
ATOM 693 C C . ALA A 1 89 ? -10.595 -2.433 3.675 1.00 95.62 89 ALA A C 1
ATOM 695 O O . ALA A 1 89 ? -10.376 -1.253 3.443 1.00 95.62 89 ALA A O 1
ATOM 696 N N . LEU A 1 90 ? -10.572 -3.353 2.711 1.00 97.12 90 LEU A N 1
ATOM 697 C CA . LEU A 1 90 ? -10.332 -3.049 1.302 1.00 97.12 90 LEU A CA 1
ATOM 698 C C . LEU A 1 90 ? -11.373 -3.765 0.428 1.00 97.12 90 LEU A C 1
ATOM 700 O O . LEU A 1 90 ? -11.568 -4.971 0.592 1.00 97.12 90 LEU A O 1
ATOM 704 N N . PRO A 1 91 ? -12.038 -3.076 -0.514 1.00 97.38 91 PRO A N 1
ATOM 705 C CA . PRO A 1 91 ? -12.908 -3.727 -1.489 1.00 97.38 91 PRO A CA 1
ATOM 706 C C . PRO A 1 91 ? -12.143 -4.736 -2.362 1.00 97.38 91 PRO A C 1
ATOM 708 O O . PRO A 1 91 ? -11.010 -4.487 -2.779 1.00 97.38 91 PRO A O 1
ATOM 711 N N . ALA A 1 92 ? -12.757 -5.887 -2.646 1.00 96.50 92 ALA A N 1
ATOM 712 C CA . ALA A 1 92 ? -12.103 -6.980 -3.373 1.00 96.50 92 ALA A CA 1
ATOM 713 C C . ALA A 1 92 ? -11.747 -6.618 -4.827 1.00 96.50 92 ALA A C 1
ATOM 715 O O . ALA A 1 92 ? -10.703 -7.026 -5.332 1.00 96.50 92 ALA A O 1
ATOM 716 N N . ASP A 1 93 ? -12.592 -5.830 -5.488 1.00 96.50 93 ASP A N 1
ATOM 717 C CA . ASP A 1 93 ? -12.350 -5.273 -6.820 1.00 96.50 93 ASP A CA 1
ATOM 718 C C . ASP A 1 93 ? -11.138 -4.336 -6.821 1.00 96.50 93 ASP A C 1
ATOM 720 O O . ASP A 1 93 ? -10.267 -4.444 -7.688 1.00 96.50 93 ASP A O 1
ATOM 724 N N . LYS A 1 94 ? -11.020 -3.482 -5.797 1.00 96.44 94 LYS A N 1
ATOM 725 C CA . LYS A 1 94 ? -9.869 -2.589 -5.664 1.00 96.44 94 LYS A CA 1
ATOM 726 C C . LYS A 1 94 ? -8.578 -3.348 -5.369 1.00 96.44 94 LYS A C 1
ATOM 728 O O . LYS A 1 94 ? -7.535 -3.011 -5.925 1.00 96.44 94 LYS A O 1
ATOM 733 N N . ALA A 1 95 ? -8.641 -4.391 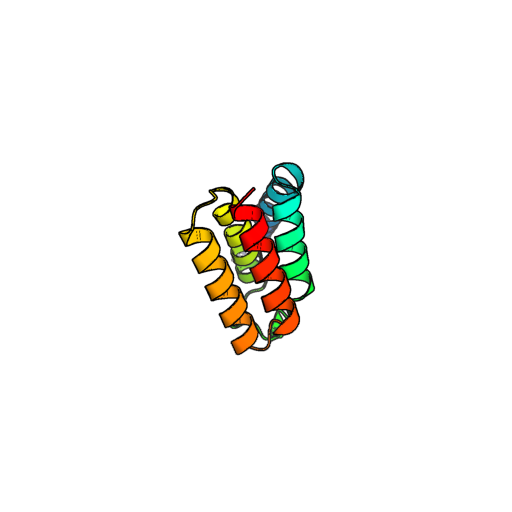-4.543 1.00 96.62 95 ALA A N 1
ATOM 734 C CA . ALA A 1 95 ? -7.501 -5.272 -4.309 1.00 96.62 95 ALA A CA 1
ATOM 735 C C . ALA A 1 95 ? -7.014 -5.928 -5.613 1.00 96.62 95 ALA A C 1
ATOM 737 O O . ALA A 1 95 ? -5.819 -5.906 -5.893 1.00 96.62 95 ALA A O 1
ATOM 738 N N . ALA A 1 96 ? -7.928 -6.432 -6.449 1.00 96.12 96 ALA A N 1
ATOM 739 C CA . ALA A 1 96 ? -7.582 -7.044 -7.734 1.00 96.12 96 ALA A CA 1
ATOM 740 C C . ALA A 1 96 ? -6.939 -6.045 -8.721 1.00 96.12 96 ALA A C 1
ATOM 742 O O . ALA A 1 96 ? -5.985 -6.388 -9.427 1.00 96.12 96 ALA A O 1
ATOM 743 N N . GLU A 1 97 ? -7.424 -4.799 -8.751 1.00 96.69 97 GLU A N 1
ATOM 744 C CA . GLU A 1 97 ? -6.820 -3.715 -9.539 1.00 96.69 97 GLU A CA 1
ATOM 745 C C . GLU A 1 97 ? -5.373 -3.435 -9.094 1.00 96.69 97 GLU A C 1
ATOM 747 O O . GLU A 1 97 ? -4.459 -3.394 -9.922 1.00 96.69 97 GLU A O 1
ATOM 752 N N . LEU A 1 98 ? -5.151 -3.273 -7.785 1.00 96.19 98 LEU A N 1
ATOM 753 C CA . LEU A 1 98 ? -3.828 -3.007 -7.211 1.00 96.19 98 LEU A CA 1
ATOM 754 C C . LEU A 1 98 ? -2.862 -4.176 -7.445 1.00 96.19 98 LEU A C 1
ATOM 756 O O . LEU A 1 98 ? -1.703 -3.953 -7.802 1.00 96.19 98 LEU A O 1
ATOM 760 N N . ASP A 1 99 ? -3.345 -5.411 -7.311 1.00 94.44 99 ASP A N 1
ATOM 761 C CA . ASP A 1 99 ? -2.577 -6.632 -7.559 1.00 94.44 99 ASP A CA 1
ATOM 762 C C . ASP A 1 99 ? -2.127 -6.747 -9.027 1.00 94.44 99 ASP A C 1
ATOM 764 O O . ASP A 1 99 ? -1.006 -7.176 -9.300 1.00 94.44 99 ASP A O 1
ATOM 768 N N . THR A 1 100 ? -2.968 -6.326 -9.975 1.00 94.19 100 THR A N 1
ATOM 769 C CA . THR A 1 100 ? -2.615 -6.285 -11.406 1.00 94.19 100 THR A CA 1
ATOM 770 C C . THR A 1 100 ? -1.564 -5.207 -11.679 1.00 94.19 100 THR A C 1
ATOM 772 O O . THR A 1 100 ? -0.592 -5.422 -12.405 1.00 94.19 100 THR A O 1
ATOM 775 N N . ARG A 1 101 ? -1.725 -4.028 -11.067 1.00 94.50 101 ARG A N 1
ATOM 776 C CA . ARG A 1 101 ? -0.786 -2.909 -11.227 1.00 94.50 101 ARG A CA 1
ATOM 777 C C . ARG A 1 101 ? 0.592 -3.231 -10.665 1.00 94.50 101 ARG A C 1
ATOM 779 O O . ARG A 1 101 ? 1.588 -2.895 -11.300 1.00 94.50 101 ARG A O 1
ATOM 786 N N . VAL A 1 102 ? 0.670 -3.887 -9.507 1.00 93.62 102 VAL A N 1
ATOM 787 C CA . VAL A 1 102 ? 1.966 -4.240 -8.911 1.00 93.62 102 VAL A CA 1
ATOM 788 C C . VAL A 1 102 ? 2.727 -5.269 -9.750 1.00 93.62 102 VAL A C 1
ATOM 790 O O . VAL A 1 102 ? 3.948 -5.184 -9.838 1.00 93.62 102 VAL A O 1
ATOM 793 N N . GLU A 1 103 ? 2.034 -6.195 -10.421 1.00 89.62 103 GLU A N 1
ATOM 794 C CA . GLU A 1 103 ? 2.672 -7.112 -11.374 1.00 89.62 103 GLU A CA 1
ATOM 795 C C . GLU A 1 103 ? 3.258 -6.358 -12.564 1.00 89.62 103 GLU A C 1
ATOM 797 O O . GLU A 1 103 ? 4.424 -6.558 -12.898 1.00 89.62 103 GLU A O 1
ATOM 802 N N . ALA A 1 104 ? 2.492 -5.441 -13.160 1.00 88.50 104 ALA A N 1
ATOM 803 C CA . ALA A 1 104 ? 2.968 -4.631 -14.278 1.00 88.50 104 ALA A CA 1
ATOM 804 C C . ALA A 1 104 ? 4.216 -3.808 -13.910 1.00 88.50 104 ALA A C 1
ATOM 806 O O . ALA A 1 104 ? 5.144 -3.708 -14.707 1.00 88.50 104 ALA A O 1
ATOM 807 N N . LEU A 1 105 ? 4.267 -3.271 -12.686 1.00 85.81 105 LEU A N 1
ATOM 808 C CA . LEU A 1 105 ? 5.415 -2.512 -12.182 1.00 85.81 105 LEU A CA 1
ATOM 809 C C . LEU A 1 105 ? 6.643 -3.379 -11.875 1.00 85.81 105 LEU A C 1
ATOM 811 O O . LEU A 1 105 ? 7.749 -2.853 -11.853 1.00 85.81 10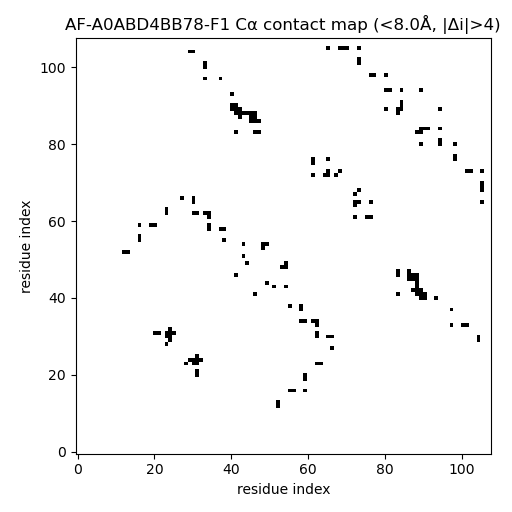5 LEU A O 1
ATOM 815 N N . ASN A 1 106 ? 6.471 -4.680 -11.634 1.00 73.25 106 ASN A N 1
ATOM 816 C CA . ASN A 1 106 ? 7.577 -5.601 -11.358 1.00 73.25 106 ASN A CA 1
ATOM 817 C C . ASN A 1 106 ? 8.171 -6.237 -12.628 1.00 73.25 106 ASN A C 1
ATOM 819 O O . ASN A 1 106 ? 9.203 -6.901 -12.561 1.00 73.25 106 ASN A O 1
ATOM 823 N N . HIS A 1 107 ? 7.496 -6.081 -13.769 1.00 58.75 107 HIS A N 1
ATOM 824 C CA . HIS A 1 107 ? 7.936 -6.556 -15.083 1.00 58.75 107 HIS A CA 1
ATOM 825 C C . HIS A 1 107 ? 8.461 -5.432 -15.996 1.00 58.75 107 HIS A C 1
ATOM 827 O O . HIS A 1 107 ? 8.856 -5.722 -17.127 1.00 58.75 107 HIS A O 1
ATOM 833 N N . ALA A 1 108 ? 8.445 -4.184 -15.518 1.00 52.28 108 ALA A N 1
ATOM 834 C CA . ALA A 1 108 ? 8.971 -2.996 -16.192 1.00 52.28 108 ALA A CA 1
ATOM 835 C C . ALA A 1 108 ? 10.428 -2.726 -15.791 1.00 52.28 108 ALA A C 1
ATOM 837 O O . ALA A 1 108 ? 11.193 -2.282 -16.676 1.00 52.28 108 ALA A O 1
#

Mean predicted aligned error: 6.39 Å

Radius of gyration: 15.28 Å; Cα contacts (8 Å, |Δi|>4): 95; chains: 1; bounding box: 27×31×55 Å

Secondary structure (DSSP, 8-state):
-----SSHHHHHHHHHHHHHHHHHHHH-HHHHHHHHHHHHH--TTTSS---HHHHHHHHHHHHHHHTT--HHHHHHHHHHHHHHHHTTSS-HHHHHHHHHHHHHHH--

Organism: Pseudomonas savastanoi pv. phaseolicola (NCBI:txid319)

Foldseek 3Di:
DDPDPDDPPPVVLLVVLVVLLVCLCVVPVLLSVLLVLVVVQFPQVQAPPVDPSVVSSVSSVLSVLLVVLDPVSLVVLLVVLVNSVVSVGHPPVSSVVSSVSSVVSSVD

Sequence (108 aa):
MIILKGAGSSSFEAKFIEQQWEELRVSHPPLGQLIDDLWVAMDVSKACVVDHVQLKNMVGALGRSLRSGSPDSVRRFKGWTMQFVRDGALPADKAAELDTRVEALNHA